Protein AF-A0A7V9E4X8-F1 (afdb_monomer)

Foldseek 3Di:
DDPVQVVALVLLQVLDDCAFPNWGKDDDDDPAPRKTWTHVVIWIKGKQDDDDPPDDPPQDWDAALNFTWDWDADDQAIWTWGQQFPIIMIIGDGPPDDCRRVNVSSNSCPVRTDGPPDRPPDDDPDD

Secondary structure (DSSP, 8-state):
--HHHHHHHHHHHTT--SEETTEEEE----SSSSEEEETTTTEEEEEEEPPPTT--TT---EEETTEEEEEEEETTEEEEEE-SBSSEEEEEEETT--SHHHHHHHHHHHHHSPBPSS---------

pLDDT: mean 89.2, std 12.95, range [39.06, 97.56]

Structure (mmCIF, N/CA/C/O backbone):
data_AF-A0A7V9E4X8-F1
#
_entry.id   AF-A0A7V9E4X8-F1
#
loop_
_atom_site.group_PDB
_atom_site.id
_atom_site.type_symbol
_atom_site.label_atom_id
_atom_site.label_alt_id
_atom_site.label_comp_id
_atom_site.label_asym_id
_atom_site.label_entity_id
_atom_site.label_seq_id
_atom_site.pdbx_PDB_ins_code
_atom_site.Cartn_x
_atom_site.Cartn_y
_atom_site.Cartn_z
_atom_site.occupancy
_atom_site.B_iso_or_equiv
_atom_site.auth_seq_id
_atom_site.auth_comp_id
_atom_site.auth_asym_id
_atom_site.auth_atom_id
_atom_site.pdbx_PDB_model_num
ATOM 1 N N . MET A 1 1 ? -1.592 0.773 -17.942 1.00 63.25 1 MET A N 1
ATOM 2 C CA . MET A 1 1 ? -1.281 -0.226 -16.899 1.00 63.25 1 MET A CA 1
ATOM 3 C C . MET A 1 1 ? -0.252 -1.189 -17.453 1.00 63.25 1 MET A C 1
ATOM 5 O O . MET A 1 1 ? -0.162 -1.302 -18.672 1.00 63.25 1 MET A O 1
ATOM 9 N N . THR A 1 2 ? 0.578 -1.783 -16.599 1.00 77.31 2 THR A N 1
ATOM 10 C CA . THR A 1 2 ? 1.589 -2.759 -17.029 1.00 77.31 2 THR A CA 1
ATOM 11 C C . THR A 1 2 ? 0.979 -4.168 -17.075 1.00 77.31 2 THR A C 1
ATOM 13 O O . THR A 1 2 ? 0.040 -4.435 -16.324 1.00 77.31 2 THR A O 1
ATOM 16 N N . PRO A 1 3 ? 1.515 -5.092 -17.895 1.00 84.69 3 PRO A N 1
ATOM 17 C CA . PRO A 1 3 ? 1.046 -6.481 -17.926 1.00 84.69 3 PRO A CA 1
ATOM 18 C C . PRO A 1 3 ? 1.113 -7.181 -16.560 1.00 84.69 3 PRO A C 1
ATOM 20 O O . PRO A 1 3 ? 0.249 -7.990 -16.228 1.00 84.69 3 PRO A O 1
ATOM 23 N N . ASP A 1 4 ? 2.117 -6.848 -15.744 1.00 86.50 4 ASP A N 1
ATOM 24 C CA . ASP A 1 4 ? 2.249 -7.396 -14.393 1.00 86.50 4 ASP A CA 1
ATOM 25 C C . ASP A 1 4 ? 1.155 -6.892 -13.453 1.00 86.50 4 ASP A C 1
ATOM 27 O O . ASP A 1 4 ? 0.605 -7.683 -12.686 1.00 86.50 4 ASP A O 1
ATOM 31 N N . ALA A 1 5 ? 0.775 -5.612 -13.553 1.00 88.69 5 ALA A N 1
ATOM 32 C CA . ALA A 1 5 ? -0.348 -5.072 -12.794 1.00 88.69 5 ALA A CA 1
ATOM 33 C C . ALA A 1 5 ? -1.651 -5.809 -13.139 1.00 88.69 5 ALA A C 1
ATOM 35 O O . ALA A 1 5 ? -2.363 -6.239 -12.235 1.00 88.69 5 ALA A O 1
ATOM 36 N N . ASP A 1 6 ? -1.923 -6.038 -14.426 1.00 91.62 6 ASP A N 1
ATOM 37 C CA . ASP A 1 6 ? -3.138 -6.737 -14.863 1.00 91.62 6 ASP A CA 1
ATOM 38 C C . ASP A 1 6 ? -3.182 -8.206 -14.422 1.00 91.62 6 ASP A C 1
ATOM 40 O O . ASP A 1 6 ? -4.253 -8.753 -14.160 1.00 91.62 6 ASP A O 1
ATOM 44 N N . ARG A 1 7 ? -2.019 -8.846 -14.283 1.00 91.81 7 ARG A N 1
ATOM 45 C CA . ARG A 1 7 ? -1.900 -10.226 -13.800 1.00 91.81 7 ARG A CA 1
ATOM 46 C C . ARG A 1 7 ? -2.049 -10.339 -12.281 1.00 91.81 7 ARG A C 1
ATOM 48 O O . ARG A 1 7 ? -2.625 -11.311 -11.796 1.00 91.81 7 ARG A O 1
ATOM 55 N N . LEU A 1 8 ? -1.488 -9.396 -11.526 1.00 94.69 8 LEU A N 1
ATOM 56 C CA . LEU A 1 8 ? -1.285 -9.545 -10.081 1.00 94.69 8 LEU A CA 1
ATOM 57 C C . LEU A 1 8 ? -2.271 -8.741 -9.236 1.00 94.69 8 LEU A C 1
ATOM 59 O O . LEU A 1 8 ? -2.738 -9.224 -8.203 1.00 94.69 8 LEU A O 1
ATOM 63 N N . CYS A 1 9 ? -2.627 -7.535 -9.670 1.00 96.06 9 CYS A N 1
ATOM 64 C CA . CYS A 1 9 ? -3.476 -6.655 -8.882 1.00 96.06 9 CYS A CA 1
ATOM 65 C C . CYS A 1 9 ? -4.903 -7.176 -8.668 1.00 96.06 9 CYS A C 1
ATOM 67 O O . CYS A 1 9 ? -5.392 -7.003 -7.554 1.00 96.06 9 CYS A O 1
ATOM 69 N N . PRO A 1 10 ? -5.571 -7.871 -9.613 1.00 96.44 10 PRO A N 1
ATOM 70 C CA . PRO A 1 10 ? -6.880 -8.467 -9.337 1.00 96.44 10 PRO A CA 1
ATOM 71 C C . PRO A 1 10 ? -6.874 -9.410 -8.123 1.00 96.44 10 PRO A C 1
ATOM 73 O O . PRO A 1 10 ? -7.815 -9.403 -7.330 1.00 96.44 10 PRO A O 1
ATOM 76 N N . THR A 1 11 ? -5.790 -10.169 -7.935 1.00 95.88 11 THR A N 1
ATOM 77 C CA . THR A 1 11 ? -5.618 -11.084 -6.795 1.00 95.88 11 THR A CA 1
ATOM 78 C C . THR A 1 11 ? -5.496 -10.330 -5.475 1.00 95.88 11 THR A C 1
ATOM 80 O O . THR A 1 11 ? -6.124 -10.725 -4.492 1.00 95.88 11 THR A O 1
ATOM 83 N N . LEU A 1 12 ? -4.726 -9.234 -5.452 1.00 96.88 12 LEU A N 1
ATOM 84 C CA . LEU A 1 12 ? -4.633 -8.366 -4.278 1.00 96.88 12 LEU A CA 1
ATOM 85 C C . LEU A 1 12 ? -5.989 -7.721 -3.975 1.00 96.88 12 LEU A C 1
ATOM 87 O O . LEU A 1 12 ? -6.469 -7.816 -2.850 1.00 96.88 12 LEU A O 1
ATOM 91 N N . MET A 1 13 ? -6.628 -7.125 -4.986 1.00 96.50 13 MET A N 1
ATOM 92 C CA . MET A 1 13 ? -7.912 -6.432 -4.846 1.00 96.50 13 MET A CA 1
ATOM 93 C C . MET A 1 13 ? -9.011 -7.356 -4.306 1.00 96.50 13 MET A C 1
ATOM 95 O O . MET A 1 13 ? -9.800 -6.936 -3.465 1.00 96.50 13 MET A O 1
ATOM 99 N N . GLY A 1 14 ? -9.035 -8.623 -4.730 1.00 95.81 14 GLY A N 1
ATOM 100 C CA . GLY A 1 14 ? -9.979 -9.625 -4.226 1.00 95.81 14 GLY A CA 1
ATOM 101 C C . GLY A 1 14 ? -9.718 -10.102 -2.790 1.00 95.81 14 GLY A C 1
ATOM 102 O O . GLY A 1 14 ? -10.569 -10.780 -2.221 1.00 95.81 14 GLY A O 1
ATOM 103 N N . GLY A 1 15 ? -8.557 -9.785 -2.209 1.00 95.56 15 GLY A N 1
ATOM 104 C CA . GLY A 1 15 ? -8.205 -10.100 -0.820 1.00 95.56 15 GLY A CA 1
ATOM 105 C C . GLY A 1 15 ? -8.379 -8.933 0.154 1.00 95.56 15 GLY A C 1
ATOM 106 O O . GLY A 1 15 ? -8.178 -9.115 1.353 1.00 95.56 15 GLY A O 1
ATOM 107 N N . LEU A 1 16 ? -8.727 -7.741 -0.337 1.00 96.94 16 LEU A N 1
ATOM 108 C CA . LEU A 1 16 ? -8.826 -6.547 0.495 1.00 96.94 16 LEU A CA 1
ATOM 109 C C . LEU A 1 16 ? -10.016 -6.617 1.463 1.00 96.94 16 LEU A C 1
ATOM 111 O O . LEU A 1 16 ? -11.108 -7.046 1.079 1.00 96.94 16 LEU A O 1
ATOM 115 N N . PRO A 1 17 ? -9.843 -6.155 2.713 1.00 96.06 17 PRO A N 1
ATOM 116 C CA . PRO A 1 17 ? -10.908 -6.197 3.696 1.00 96.06 17 PRO A CA 1
ATOM 117 C C . PRO A 1 17 ? -11.942 -5.093 3.447 1.00 96.06 17 PRO A C 1
ATOM 119 O O . PRO A 1 17 ? -11.620 -3.987 3.009 1.00 96.06 17 PRO A O 1
ATOM 122 N N . LEU A 1 18 ? -13.197 -5.364 3.813 1.00 95.25 18 LEU A N 1
ATOM 123 C CA . LEU A 1 18 ? -14.257 -4.347 3.821 1.00 95.25 18 LEU A CA 1
ATOM 124 C C . LEU A 1 18 ? -14.082 -3.321 4.952 1.00 95.25 18 LEU A C 1
ATOM 126 O O . LEU A 1 18 ? -14.593 -2.209 4.849 1.00 95.25 18 LEU A O 1
ATOM 130 N N . VAL A 1 19 ? -13.363 -3.681 6.017 1.00 95.69 19 VAL A N 1
ATOM 131 C CA . VAL A 1 19 ? -13.051 -2.807 7.154 1.00 95.69 19 VAL A CA 1
ATOM 132 C C . VAL A 1 19 ? -11.554 -2.875 7.426 1.00 95.69 19 VAL A C 1
ATOM 134 O O . VAL A 1 19 ? -11.011 -3.962 7.610 1.00 95.69 19 VAL A O 1
ATOM 137 N N . LEU A 1 20 ? -10.894 -1.723 7.461 1.00 95.38 20 LEU A N 1
ATOM 138 C CA . LEU A 1 20 ? -9.459 -1.593 7.683 1.00 95.38 20 LEU A CA 1
ATOM 139 C C . LEU A 1 20 ? -9.215 -0.680 8.883 1.00 95.38 20 LEU A C 1
ATOM 141 O O . LEU A 1 20 ? -9.520 0.503 8.798 1.00 95.38 20 LEU A O 1
ATOM 145 N N . ALA A 1 21 ? -8.670 -1.214 9.982 1.00 91.38 21 ALA A N 1
ATOM 146 C CA . ALA A 1 21 ? -8.421 -0.454 11.217 1.00 91.38 21 ALA A CA 1
ATOM 147 C C . ALA A 1 21 ? -9.628 0.428 11.613 1.00 91.38 21 ALA A C 1
ATOM 149 O O . ALA A 1 21 ? -9.537 1.654 11.648 1.00 91.38 21 ALA A O 1
ATOM 150 N N . ASP A 1 22 ? -10.791 -0.209 11.786 1.00 90.69 22 ASP A N 1
ATOM 151 C CA . ASP A 1 22 ? -12.088 0.421 12.091 1.00 90.69 22 ASP A CA 1
ATOM 152 C C . ASP A 1 22 ? -12.660 1.360 11.007 1.00 90.69 22 ASP A C 1
ATOM 154 O O . ASP A 1 22 ? -13.780 1.857 11.135 1.00 90.69 22 ASP A O 1
ATOM 158 N N . SER A 1 23 ? -11.955 1.551 9.889 1.00 92.94 23 SER A N 1
ATOM 159 C CA . SER A 1 23 ? -12.410 2.360 8.757 1.00 92.94 23 SER A CA 1
ATOM 160 C C . SER A 1 23 ? -13.134 1.512 7.712 1.00 92.94 23 SER A C 1
ATOM 162 O O . SER A 1 23 ? -12.593 0.544 7.178 1.00 92.94 23 SER A O 1
ATOM 164 N N . GLN A 1 24 ? -14.368 1.891 7.386 1.00 95.88 24 GLN A N 1
ATOM 165 C CA . GLN A 1 24 ? -15.185 1.218 6.370 1.00 95.88 24 GLN A CA 1
ATOM 166 C C . GLN A 1 24 ? -14.666 1.502 4.957 1.00 95.88 24 GLN A C 1
ATOM 168 O O . GLN A 1 24 ? -14.255 2.628 4.658 1.00 95.88 24 GLN A O 1
ATOM 173 N N . ALA A 1 25 ? -14.731 0.500 4.079 1.00 96.00 25 ALA A N 1
ATOM 174 C CA . ALA A 1 25 ? -14.444 0.658 2.660 1.00 96.00 25 ALA A CA 1
ATOM 175 C C . ALA A 1 25 ? -15.393 1.677 2.017 1.00 96.00 25 ALA A C 1
ATOM 177 O O . ALA A 1 25 ? -16.577 1.764 2.351 1.00 96.00 25 ALA A O 1
ATOM 178 N N . ARG A 1 26 ? -14.871 2.443 1.059 1.00 94.94 26 ARG A N 1
ATOM 179 C CA . ARG A 1 26 ? -15.615 3.493 0.360 1.00 94.94 26 ARG A CA 1
ATOM 180 C C . ARG A 1 26 ? -15.289 3.540 -1.130 1.00 94.94 26 ARG A C 1
ATOM 182 O O . ARG A 1 26 ? -14.219 3.091 -1.545 1.00 94.94 26 ARG A O 1
ATOM 189 N N . PRO A 1 27 ? -16.166 4.151 -1.946 1.00 92.31 27 PRO A N 1
ATOM 190 C CA . PRO A 1 27 ? -15.855 4.419 -3.341 1.00 92.31 27 PRO A CA 1
ATOM 191 C C . PRO A 1 27 ? -14.613 5.303 -3.474 1.00 92.31 27 PRO A C 1
ATOM 193 O O . PRO A 1 27 ? -14.491 6.338 -2.814 1.00 92.31 27 PRO A O 1
ATOM 196 N N . VAL A 1 28 ? -13.721 4.923 -4.383 1.00 92.56 28 VAL A N 1
ATOM 197 C CA . VAL A 1 28 ? -12.548 5.707 -4.767 1.00 92.56 28 VAL A CA 1
ATOM 198 C C . VAL A 1 28 ? -12.666 6.092 -6.235 1.00 92.56 28 VAL A C 1
ATOM 200 O O . VAL A 1 28 ? -13.041 5.281 -7.079 1.00 92.56 28 VAL A O 1
ATOM 203 N N . ARG A 1 29 ? -12.365 7.353 -6.552 1.00 85.19 29 ARG A N 1
ATOM 204 C CA . ARG A 1 29 ? -12.207 7.798 -7.938 1.00 85.19 29 ARG A CA 1
ATOM 205 C C . ARG A 1 29 ? -10.726 7.748 -8.271 1.00 85.19 29 ARG A C 1
ATOM 207 O O . ARG A 1 29 ? -9.951 8.520 -7.721 1.00 85.19 29 ARG A O 1
ATOM 214 N N . SER A 1 30 ? -10.348 6.832 -9.149 1.00 83.25 30 SER A N 1
ATOM 215 C CA . SER A 1 30 ? -8.971 6.652 -9.597 1.00 83.25 30 SER A CA 1
ATOM 216 C C . SER A 1 30 ? -8.960 6.396 -11.097 1.00 83.25 30 SER A C 1
ATOM 218 O O . SER A 1 30 ? -9.885 5.788 -11.632 1.00 83.25 30 SER A O 1
ATOM 220 N N . ALA A 1 31 ? -7.907 6.852 -11.773 1.00 80.06 31 ALA A N 1
ATOM 221 C CA . ALA A 1 31 ? -7.636 6.452 -13.152 1.00 80.06 31 ALA A CA 1
ATOM 222 C C . ALA A 1 31 ? -7.162 4.986 -13.239 1.00 80.06 31 ALA A C 1
ATOM 224 O O . ALA A 1 31 ? -7.234 4.373 -14.300 1.00 80.06 31 ALA A O 1
ATOM 225 N N . SER A 1 32 ? -6.679 4.426 -12.123 1.00 80.62 32 SER A N 1
ATOM 226 C CA . SER A 1 32 ? -6.330 3.013 -11.998 1.00 80.62 32 SER A CA 1
ATOM 227 C C . SER A 1 32 ? -7.560 2.192 -11.613 1.00 80.62 32 SER A C 1
ATOM 229 O O . SER A 1 32 ? -8.253 2.530 -10.655 1.00 80.62 32 SER A O 1
ATOM 231 N N . ALA A 1 33 ? -7.784 1.081 -12.317 1.00 82.62 33 ALA A N 1
ATOM 232 C CA . ALA A 1 33 ? -8.797 0.087 -11.963 1.00 82.62 33 ALA A CA 1
ATOM 233 C C . ALA A 1 33 ? -8.477 -0.667 -10.655 1.00 82.62 33 ALA A C 1
ATOM 235 O O . ALA A 1 33 ? -9.366 -1.277 -10.066 1.00 82.62 33 ALA A O 1
ATOM 236 N N . TYR A 1 34 ? -7.229 -0.616 -10.182 1.00 94.81 34 TYR A N 1
ATOM 237 C CA . TYR A 1 34 ? -6.766 -1.340 -8.998 1.00 94.81 34 TYR A CA 1
ATOM 238 C C . TYR A 1 34 ? -6.545 -0.380 -7.833 1.00 94.81 34 TYR A C 1
ATOM 240 O O . TYR A 1 34 ? -5.421 -0.192 -7.367 1.00 94.81 34 TYR A O 1
ATOM 248 N N . ALA A 1 35 ? -7.625 0.274 -7.406 1.00 96.38 35 ALA A N 1
ATOM 249 C CA . ALA A 1 35 ? -7.616 1.194 -6.279 1.00 96.38 35 ALA A CA 1
ATOM 250 C C . ALA A 1 35 ? -8.732 0.867 -5.282 1.00 96.38 35 ALA A C 1
ATOM 252 O O . ALA A 1 35 ? -9.848 0.529 -5.676 1.00 96.38 35 ALA A O 1
ATOM 253 N N . ALA A 1 36 ? -8.435 1.018 -3.995 1.00 97.31 36 ALA A N 1
ATOM 254 C CA . ALA A 1 36 ? -9.390 0.903 -2.898 1.00 97.31 36 ALA A CA 1
ATOM 255 C C . ALA A 1 36 ? -9.196 2.057 -1.914 1.00 97.31 36 ALA A C 1
ATOM 257 O O . ALA A 1 36 ? -8.112 2.636 -1.835 1.00 97.31 36 ALA A O 1
ATOM 258 N N . ALA A 1 37 ? -10.246 2.397 -1.171 1.00 97.12 37 ALA A N 1
ATOM 259 C CA . ALA A 1 3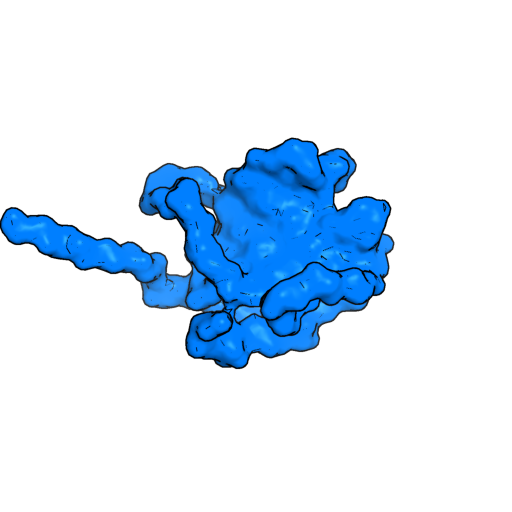7 ? -10.144 3.384 -0.111 1.00 97.12 37 ALA A CA 1
ATOM 260 C C . ALA A 1 37 ? -10.991 3.014 1.106 1.00 97.12 37 ALA A C 1
ATOM 262 O O . ALA A 1 37 ? -12.027 2.360 0.966 1.00 97.12 37 ALA A O 1
ATOM 263 N N . TRP A 1 38 ? -10.581 3.503 2.276 1.00 97.38 38 TRP A N 1
ATOM 264 C CA . TRP A 1 38 ? -11.275 3.316 3.550 1.00 97.38 38 TRP A CA 1
ATOM 265 C C . TRP A 1 38 ? -11.312 4.616 4.349 1.00 97.38 38 TRP A C 1
ATOM 267 O O . TRP A 1 38 ? -10.334 5.358 4.352 1.00 97.38 38 TRP A O 1
ATOM 277 N N . GLY A 1 39 ? -12.415 4.861 5.056 1.00 94.44 39 GLY A N 1
ATOM 278 C CA . GLY A 1 39 ? -12.533 5.963 6.018 1.00 94.44 39 GLY A CA 1
ATOM 279 C C . GLY A 1 39 ? -12.606 7.370 5.413 1.00 94.44 39 GLY A C 1
ATOM 280 O O . GLY A 1 39 ? -12.699 7.547 4.198 1.00 94.44 39 GLY A O 1
ATOM 281 N N . ASP A 1 40 ? -12.600 8.372 6.293 1.00 91.75 40 ASP A N 1
ATOM 282 C CA . ASP A 1 40 ? -12.602 9.799 5.960 1.00 91.75 40 ASP A CA 1
ATOM 283 C C . ASP A 1 40 ? -11.842 10.577 7.062 1.00 91.75 40 ASP A C 1
ATOM 285 O O . ASP A 1 40 ? -12.309 10.585 8.204 1.00 91.75 40 ASP A O 1
ATOM 289 N N . PRO A 1 41 ? -10.658 11.166 6.794 1.00 91.50 41 PRO A N 1
ATOM 290 C CA . PRO A 1 41 ? -9.978 11.221 5.502 1.00 91.50 41 PRO A CA 1
ATOM 291 C C . PRO A 1 41 ? -9.533 9.833 5.006 1.00 91.50 41 PRO A C 1
ATOM 293 O O . PRO A 1 41 ? -9.262 8.942 5.817 1.00 91.50 41 PRO A O 1
ATOM 296 N N . PRO A 1 42 ? -9.488 9.619 3.677 1.00 94.38 42 PRO A N 1
ATOM 297 C CA . PRO A 1 42 ? -9.374 8.282 3.122 1.00 94.38 42 PRO A CA 1
ATOM 298 C C . PRO A 1 42 ? -7.946 7.739 3.185 1.00 94.38 42 PRO A C 1
ATOM 300 O O . PRO A 1 42 ? -7.018 8.360 2.672 1.00 94.38 42 PRO A O 1
ATOM 303 N N . ILE A 1 43 ? -7.797 6.521 3.697 1.00 96.06 43 ILE A N 1
ATOM 304 C CA . ILE A 1 43 ? -6.642 5.675 3.387 1.00 96.06 43 ILE A CA 1
ATOM 305 C C . ILE A 1 43 ? -6.853 5.155 1.970 1.00 96.06 43 ILE A C 1
ATOM 307 O O . ILE A 1 43 ? -7.904 4.573 1.701 1.00 96.06 43 ILE A O 1
ATOM 311 N N . VAL A 1 44 ? -5.898 5.357 1.066 1.00 95.75 44 VAL A N 1
ATOM 312 C CA . VAL A 1 44 ? -6.033 4.959 -0.345 1.00 95.75 44 VAL A CA 1
ATOM 313 C C . VAL A 1 44 ? -4.944 3.966 -0.701 1.00 95.75 44 VAL A C 1
ATOM 315 O O . VAL A 1 44 ? -3.773 4.294 -0.579 1.00 95.75 44 VAL A O 1
ATOM 318 N N . LEU A 1 45 ? -5.323 2.783 -1.181 1.00 97.06 45 LEU A N 1
ATOM 319 C CA . LEU A 1 45 ? -4.400 1.804 -1.750 1.00 97.06 45 LEU A CA 1
ATOM 320 C C . LEU A 1 45 ? -4.499 1.826 -3.271 1.00 97.06 45 LEU A C 1
ATOM 322 O O . LEU A 1 45 ? -5.611 1.794 -3.810 1.00 97.06 45 LEU A O 1
ATOM 326 N N . ARG A 1 46 ? -3.360 1.806 -3.968 1.00 96.44 46 ARG A N 1
ATOM 327 C CA . ARG A 1 46 ? -3.302 1.566 -5.415 1.00 96.44 46 ARG A CA 1
ATOM 328 C C . ARG A 1 46 ? -2.272 0.492 -5.731 1.00 96.44 46 ARG A C 1
ATOM 330 O O . ARG A 1 46 ? -1.137 0.540 -5.275 1.00 96.44 46 ARG A O 1
ATOM 337 N N . CYS A 1 47 ? -2.664 -0.470 -6.555 1.00 96.62 47 CYS A N 1
ATOM 338 C CA . CYS A 1 47 ? -1.783 -1.530 -7.028 1.00 96.62 47 CYS A CA 1
ATOM 339 C C . CYS A 1 47 ? -1.326 -1.270 -8.468 1.00 96.62 47 CYS A C 1
ATOM 341 O O . CYS A 1 47 ? -2.096 -0.777 -9.298 1.00 96.62 47 CYS A O 1
ATOM 343 N N . GLY A 1 48 ? -0.078 -1.633 -8.769 1.00 94.06 48 GLY A N 1
ATOM 344 C CA . GLY A 1 48 ? 0.497 -1.513 -10.107 1.00 94.06 48 GLY A CA 1
ATOM 345 C C . GLY A 1 48 ? 0.925 -0.089 -10.447 1.00 94.06 48 GLY A C 1
ATOM 346 O O . GLY A 1 48 ? 0.849 0.321 -11.608 1.00 94.06 48 GLY A O 1
ATOM 347 N N . VAL A 1 49 ? 1.324 0.676 -9.433 1.00 92.81 49 VAL A N 1
ATOM 348 C CA . VAL A 1 49 ? 1.862 2.029 -9.605 1.00 92.81 49 VAL A CA 1
ATOM 349 C C . VAL A 1 49 ? 3.287 1.969 -10.173 1.00 92.81 49 VAL A C 1
ATOM 351 O O . VAL A 1 49 ? 3.945 0.929 -10.068 1.00 92.81 49 VAL A O 1
ATOM 354 N N . PRO A 1 50 ? 3.779 3.030 -10.840 1.00 91.31 50 PRO A N 1
ATOM 355 C CA . PRO A 1 50 ? 5.190 3.095 -11.210 1.00 91.31 50 PRO A CA 1
ATOM 356 C C . PRO A 1 50 ? 6.084 3.075 -9.963 1.00 91.31 50 PRO A C 1
ATOM 358 O O . PRO A 1 50 ? 5.641 3.419 -8.868 1.00 91.31 50 PRO A O 1
ATOM 361 N N . ALA A 1 51 ? 7.351 2.698 -10.147 1.00 90.06 51 ALA A N 1
ATOM 362 C CA . ALA A 1 51 ? 8.351 2.842 -9.095 1.00 90.06 51 ALA A CA 1
ATOM 363 C C . ALA A 1 51 ? 8.412 4.314 -8.634 1.00 90.06 51 ALA A C 1
ATOM 365 O O . ALA A 1 51 ? 8.402 5.201 -9.499 1.00 90.06 51 ALA A O 1
ATOM 366 N N . PRO A 1 52 ? 8.487 4.586 -7.318 1.00 90.62 52 PRO A N 1
ATOM 367 C CA . PRO A 1 52 ? 8.687 5.941 -6.824 1.00 90.62 52 PRO A CA 1
ATOM 368 C C . PRO A 1 52 ? 9.971 6.546 -7.409 1.00 90.62 52 PRO A C 1
ATOM 370 O O . PRO A 1 52 ? 10.985 5.847 -7.474 1.00 90.62 52 PRO A O 1
ATOM 373 N N . PRO A 1 53 ? 9.959 7.818 -7.838 1.00 90.62 53 PRO A N 1
ATOM 374 C CA . PRO A 1 53 ? 11.120 8.440 -8.475 1.00 90.62 53 PRO A CA 1
ATOM 375 C C . PRO A 1 53 ? 12.321 8.560 -7.527 1.00 90.62 53 PRO A C 1
ATOM 377 O O . PRO A 1 53 ? 13.459 8.470 -7.977 1.00 90.62 53 PRO A O 1
ATOM 380 N N . GLU A 1 54 ? 12.062 8.711 -6.227 1.00 91.19 54 GLU A N 1
ATOM 381 C CA . GLU A 1 54 ? 13.079 8.838 -5.176 1.00 91.19 54 GLU A CA 1
ATOM 382 C C . GLU A 1 54 ? 13.571 7.478 -4.643 1.00 91.19 54 GLU A C 1
ATOM 384 O O . GLU A 1 54 ? 14.449 7.425 -3.780 1.00 91.19 54 GLU A O 1
ATOM 389 N N . LEU A 1 55 ? 13.017 6.360 -5.132 1.00 92.44 55 LEU A N 1
ATOM 390 C CA . LEU A 1 55 ? 13.464 5.030 -4.731 1.00 92.44 55 LEU A CA 1
ATOM 391 C C . LEU A 1 55 ? 14.826 4.718 -5.366 1.00 92.44 55 LEU A C 1
ATOM 393 O O . LEU A 1 55 ? 14.948 4.543 -6.579 1.00 92.44 55 LEU A O 1
ATOM 397 N N . ALA A 1 56 ? 15.836 4.566 -4.519 1.00 91.25 56 ALA A N 1
ATOM 398 C CA . ALA A 1 56 ? 17.204 4.217 -4.868 1.00 91.25 56 ALA A CA 1
ATOM 399 C C . ALA A 1 56 ? 17.642 2.910 -4.186 1.00 91.25 56 ALA A C 1
ATOM 401 O O . ALA A 1 56 ? 16.987 2.383 -3.286 1.00 91.25 56 ALA A O 1
ATOM 402 N N . ALA A 1 57 ? 18.775 2.358 -4.627 1.00 86.56 57 ALA A N 1
ATOM 403 C CA . ALA A 1 57 ? 19.293 1.089 -4.109 1.00 86.56 57 ALA A CA 1
ATOM 404 C C . ALA A 1 57 ? 19.715 1.155 -2.627 1.00 86.56 57 ALA A C 1
ATOM 406 O O . ALA A 1 57 ? 19.743 0.128 -1.952 1.00 86.56 57 ALA A O 1
ATOM 407 N N . ASP A 1 58 ? 20.052 2.345 -2.137 1.00 89.81 58 ASP A N 1
ATOM 408 C CA . ASP A 1 58 ? 20.445 2.650 -0.762 1.00 89.81 58 ASP A CA 1
ATOM 409 C C . ASP A 1 58 ? 19.313 3.289 0.058 1.00 89.81 58 ASP A C 1
ATOM 411 O O . ASP A 1 58 ? 19.529 3.678 1.208 1.00 89.81 58 ASP A O 1
ATOM 415 N N . SER A 1 59 ? 18.100 3.380 -0.500 1.00 92.81 59 SER A N 1
ATOM 416 C CA . SER A 1 59 ? 16.941 3.886 0.227 1.00 92.81 59 SER A CA 1
ATOM 417 C C . SER A 1 59 ? 16.665 3.052 1.476 1.00 92.81 59 SER A C 1
ATOM 419 O O . SER A 1 59 ? 16.622 1.821 1.447 1.00 92.81 59 SER A O 1
ATOM 421 N N . SER A 1 60 ? 16.408 3.744 2.583 1.00 93.81 60 SER A N 1
ATOM 422 C CA . SER A 1 60 ? 15.952 3.117 3.820 1.00 93.81 60 SER A CA 1
ATOM 423 C C . SER A 1 60 ? 14.537 2.574 3.645 1.00 93.81 60 SER A C 1
ATOM 425 O O . SER A 1 60 ? 13.623 3.317 3.289 1.00 93.81 60 SER A O 1
ATOM 427 N N . LEU A 1 61 ? 14.352 1.286 3.936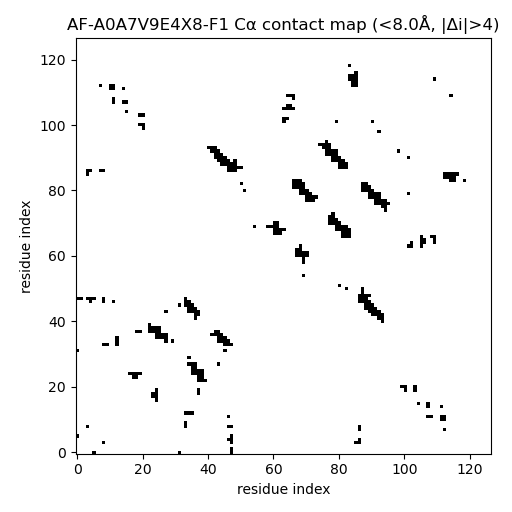 1.00 95.56 61 LEU A N 1
ATOM 428 C CA . LEU A 1 61 ? 13.058 0.609 3.863 1.00 95.56 61 LEU A CA 1
ATOM 429 C C . LEU A 1 61 ? 12.608 0.158 5.252 1.00 95.56 61 LEU A C 1
ATOM 431 O O . LEU A 1 61 ? 13.403 -0.355 6.043 1.00 95.56 61 LEU A O 1
ATOM 435 N N . LEU A 1 62 ? 11.314 0.298 5.526 1.00 95.81 62 LEU A N 1
ATOM 436 C CA . LEU A 1 62 ? 10.683 -0.208 6.739 1.00 95.81 62 LEU A CA 1
ATOM 437 C C . LEU A 1 62 ? 10.117 -1.604 6.486 1.00 95.81 62 LEU A C 1
ATOM 439 O O . LEU A 1 62 ? 9.319 -1.808 5.577 1.00 95.81 62 LEU A O 1
ATOM 443 N N . GLN A 1 63 ? 10.519 -2.569 7.308 1.00 95.69 63 GLN A N 1
ATOM 444 C CA . GLN A 1 63 ? 9.995 -3.932 7.258 1.00 95.69 63 GLN A CA 1
ATOM 445 C C . GLN A 1 63 ? 8.781 -4.055 8.174 1.00 95.69 63 GLN A C 1
ATOM 447 O O . GLN A 1 63 ? 8.903 -3.898 9.389 1.00 95.69 63 GLN A O 1
ATOM 452 N N . ILE A 1 64 ? 7.616 -4.349 7.599 1.00 96.06 64 ILE A N 1
ATOM 453 C CA . ILE A 1 64 ? 6.365 -4.524 8.344 1.00 96.06 64 ILE A CA 1
ATOM 454 C C . ILE A 1 64 ? 5.680 -5.784 7.832 1.00 96.06 64 ILE A C 1
ATOM 456 O O . ILE A 1 64 ? 5.363 -5.878 6.651 1.00 96.06 64 ILE A O 1
ATOM 460 N N . ASN A 1 65 ? 5.469 -6.764 8.715 1.00 94.88 65 ASN A N 1
ATOM 461 C CA . ASN A 1 65 ? 4.778 -8.026 8.414 1.00 94.88 65 ASN A CA 1
ATOM 462 C C . ASN A 1 65 ? 5.247 -8.701 7.106 1.00 94.88 65 ASN A C 1
ATOM 464 O O . ASN A 1 65 ? 4.450 -9.206 6.316 1.00 94.88 65 ASN A O 1
ATOM 468 N N . GLY A 1 66 ? 6.565 -8.693 6.879 1.00 93.00 66 GLY A N 1
ATOM 469 C CA . GLY A 1 66 ? 7.197 -9.319 5.718 1.00 93.00 66 GLY A CA 1
ATOM 470 C C . GLY A 1 66 ? 7.146 -8.501 4.428 1.00 93.00 66 GLY A C 1
ATOM 471 O O . GLY A 1 66 ? 7.509 -9.053 3.396 1.00 93.00 66 GLY A O 1
ATOM 472 N N . VAL A 1 67 ? 6.710 -7.237 4.474 1.00 97.56 67 VAL A N 1
ATOM 473 C CA . VAL A 1 67 ? 6.710 -6.292 3.347 1.00 97.56 67 VAL A CA 1
ATOM 474 C C . VAL A 1 67 ? 7.767 -5.207 3.560 1.00 97.56 67 VAL A C 1
ATOM 476 O O . VAL A 1 67 ? 7.846 -4.620 4.643 1.00 97.56 67 VAL A O 1
ATOM 479 N N . ALA A 1 68 ? 8.546 -4.914 2.515 1.00 96.50 68 ALA A N 1
ATOM 480 C CA . ALA A 1 68 ? 9.481 -3.791 2.495 1.00 96.50 68 ALA A CA 1
ATOM 481 C C . ALA A 1 68 ? 8.792 -2.520 1.980 1.00 96.50 68 ALA A C 1
ATOM 483 O O . ALA A 1 68 ? 8.432 -2.433 0.804 1.00 96.50 68 ALA A O 1
ATOM 484 N N . TRP A 1 69 ? 8.645 -1.531 2.856 1.00 97.06 69 TRP A N 1
ATOM 485 C CA . TRP A 1 69 ? 7.983 -0.267 2.566 1.00 97.06 69 TRP A CA 1
ATOM 486 C C . TRP A 1 69 ? 8.986 0.869 2.387 1.00 97.06 69 TRP A C 1
ATOM 488 O O . TRP A 1 69 ? 9.787 1.150 3.278 1.00 97.06 69 TRP A O 1
ATOM 498 N N . PHE A 1 70 ? 8.894 1.559 1.257 1.00 97.12 70 PHE A N 1
ATOM 499 C CA . PHE A 1 70 ? 9.468 2.883 1.057 1.00 97.12 70 PHE A CA 1
ATOM 500 C C . PHE A 1 70 ? 8.451 3.941 1.490 1.00 97.12 70 PHE A C 1
ATOM 502 O O . PHE A 1 70 ? 7.265 3.797 1.198 1.00 97.12 70 PHE A O 1
ATOM 509 N N . THR A 1 71 ? 8.886 4.982 2.198 1.00 96.00 71 THR A N 1
ATOM 510 C CA . THR A 1 71 ? 7.979 5.993 2.757 1.00 96.00 71 THR A CA 1
ATOM 511 C C . THR A 1 71 ? 8.322 7.386 2.276 1.00 96.00 71 THR A C 1
ATOM 513 O O . THR A 1 71 ? 9.445 7.849 2.473 1.00 96.00 71 THR A O 1
ATOM 516 N N . GLU A 1 72 ? 7.321 8.078 1.752 1.00 94.56 72 GLU A N 1
ATOM 517 C CA . GLU A 1 72 ? 7.418 9.455 1.285 1.00 94.56 72 GLU A CA 1
ATOM 518 C C . GLU A 1 72 ? 6.433 10.312 2.093 1.00 94.56 72 GLU A C 1
ATOM 520 O O . GLU A 1 72 ? 5.220 10.260 1.857 1.00 94.56 72 GLU A O 1
ATOM 525 N N . PRO A 1 73 ? 6.909 11.056 3.107 1.00 92.81 73 PRO A N 1
ATOM 526 C CA . PRO A 1 73 ? 6.070 12.005 3.822 1.00 92.81 73 PRO A CA 1
ATOM 527 C C . PRO A 1 73 ? 5.732 13.192 2.911 1.00 92.81 73 PRO A C 1
ATOM 529 O O . PRO A 1 73 ? 6.606 13.764 2.263 1.00 92.81 73 PRO A O 1
ATOM 532 N N . GLY A 1 74 ? 4.462 13.579 2.892 1.00 88.88 74 GLY A N 1
ATOM 533 C CA . GLY A 1 74 ? 3.945 14.760 2.211 1.00 88.88 74 GLY A CA 1
ATOM 534 C C . GLY A 1 74 ? 3.058 15.588 3.140 1.00 88.88 74 GLY A C 1
ATOM 535 O O . GLY A 1 74 ? 2.880 15.262 4.314 1.00 88.88 74 GLY A O 1
ATOM 536 N N . GLU A 1 75 ? 2.489 16.669 2.614 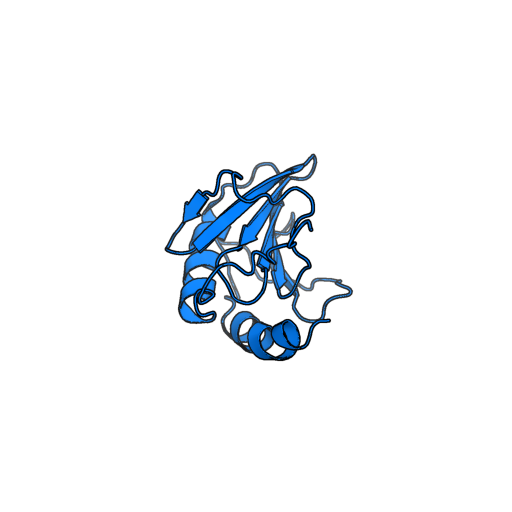1.00 87.69 75 GLU A N 1
ATOM 537 C CA . GLU A 1 75 ? 1.666 17.598 3.405 1.00 87.69 75 GLU A CA 1
ATOM 538 C C . GLU A 1 75 ? 0.374 16.935 3.925 1.00 87.69 75 GLU A C 1
ATOM 540 O O . GLU A 1 75 ? 0.020 17.069 5.098 1.00 87.69 75 GLU A O 1
ATOM 545 N N . ASP A 1 76 ? -0.288 16.139 3.081 1.00 87.75 76 ASP A N 1
ATOM 546 C CA . ASP A 1 76 ? -1.585 15.516 3.385 1.00 87.75 76 ASP A CA 1
ATOM 547 C C . ASP A 1 76 ? -1.479 14.124 4.029 1.00 87.75 76 ASP A C 1
ATOM 549 O O . ASP A 1 76 ? -2.491 13.479 4.317 1.00 87.75 76 ASP A O 1
ATOM 553 N N . GLY A 1 77 ? -0.262 13.627 4.245 1.00 93.81 77 GLY A N 1
ATOM 554 C CA . GLY A 1 77 ? -0.031 12.312 4.827 1.00 93.81 77 GLY A CA 1
ATOM 555 C C . GLY A 1 77 ? 1.258 11.671 4.348 1.00 93.81 77 GLY A C 1
ATOM 556 O O . GLY A 1 77 ? 2.126 12.317 3.774 1.00 93.81 77 GLY A O 1
ATOM 557 N N . THR A 1 78 ? 1.396 10.373 4.586 1.00 95.75 78 THR A N 1
ATOM 558 C CA . THR A 1 78 ? 2.557 9.594 4.141 1.00 95.75 78 THR A CA 1
ATOM 559 C C . THR A 1 78 ? 2.131 8.593 3.082 1.00 95.75 78 THR A C 1
ATOM 561 O O . THR A 1 78 ? 1.155 7.864 3.272 1.00 95.75 78 THR A O 1
ATOM 564 N N . VAL A 1 79 ? 2.873 8.540 1.978 1.00 96.19 79 VAL A N 1
ATOM 565 C CA . VAL A 1 79 ? 2.738 7.493 0.965 1.00 96.19 79 VAL A CA 1
ATOM 566 C C . VAL A 1 79 ? 3.696 6.365 1.319 1.00 96.19 79 VAL A C 1
ATOM 568 O O . VAL A 1 79 ? 4.898 6.572 1.462 1.00 96.19 79 VAL A O 1
ATOM 571 N N . TRP A 1 80 ? 3.147 5.171 1.490 1.00 97.38 80 TRP A N 1
ATOM 572 C CA . TRP A 1 80 ? 3.882 3.945 1.759 1.00 97.38 80 TRP A CA 1
ATOM 573 C C . TRP A 1 80 ? 3.857 3.099 0.499 1.00 97.38 80 TRP A C 1
ATOM 575 O O . TRP A 1 80 ? 2.782 2.685 0.084 1.00 97.38 80 TRP A O 1
ATOM 585 N N . THR A 1 81 ? 5.007 2.805 -0.093 1.00 97.50 81 THR A N 1
ATOM 586 C CA . THR A 1 81 ? 5.096 1.971 -1.295 1.00 97.50 81 THR A CA 1
ATOM 587 C C . THR A 1 81 ? 5.772 0.646 -0.975 1.00 97.50 81 THR A C 1
ATOM 589 O O . THR A 1 81 ? 6.917 0.625 -0.533 1.00 97.50 81 THR A O 1
ATOM 592 N N . ALA A 1 82 ? 5.079 -0.468 -1.201 1.00 97.19 82 ALA A N 1
ATOM 593 C CA . ALA A 1 82 ? 5.650 -1.805 -1.126 1.00 97.19 82 ALA A CA 1
ATOM 594 C C . ALA A 1 82 ? 6.543 -2.038 -2.351 1.00 97.19 82 ALA A C 1
ATOM 596 O O . ALA A 1 82 ? 6.065 -1.989 -3.487 1.00 97.19 82 ALA A O 1
ATOM 597 N N . VAL A 1 83 ? 7.836 -2.276 -2.118 1.00 95.81 83 VAL A N 1
ATOM 598 C CA . VAL A 1 83 ? 8.872 -2.342 -3.172 1.00 95.81 83 VAL A CA 1
ATOM 599 C C . VAL A 1 83 ? 9.519 -3.718 -3.321 1.00 95.81 83 VAL A C 1
ATOM 601 O O . VAL A 1 83 ? 10.389 -3.911 -4.166 1.00 95.81 83 VAL A O 1
ATOM 604 N N . ASP A 1 84 ? 9.092 -4.687 -2.516 1.00 93.81 84 ASP A N 1
ATOM 605 C CA . ASP A 1 84 ? 9.591 -6.065 -2.505 1.00 93.81 84 ASP A CA 1
ATOM 606 C C . ASP A 1 84 ? 8.716 -7.045 -3.301 1.00 93.81 84 ASP A C 1
ATOM 608 O O . ASP A 1 84 ? 8.950 -8.253 -3.255 1.00 93.81 84 ASP A O 1
ATOM 612 N N . ARG A 1 85 ? 7.703 -6.554 -4.021 1.00 94.00 85 ARG A N 1
ATOM 613 C CA . ARG A 1 85 ? 6.767 -7.354 -4.828 1.00 94.00 85 ARG A CA 1
ATOM 614 C C . ARG A 1 85 ? 7.034 -7.180 -6.316 1.00 94.00 85 ARG A C 1
ATOM 616 O O . ARG A 1 85 ? 7.634 -6.199 -6.738 1.00 94.00 85 ARG A O 1
ATOM 623 N N . GLU A 1 86 ? 6.556 -8.129 -7.123 1.00 91.56 86 GLU A N 1
ATOM 624 C CA . GLU A 1 86 ? 6.633 -8.036 -8.595 1.00 91.56 86 GLU A CA 1
ATOM 625 C C . GLU A 1 86 ? 5.889 -6.806 -9.156 1.00 91.56 86 GLU A C 1
ATOM 627 O O . GLU A 1 86 ? 6.147 -6.386 -10.280 1.00 91.56 86 GLU A O 1
ATOM 632 N N . VAL A 1 87 ? 4.976 -6.219 -8.375 1.00 93.75 87 VAL A N 1
ATOM 633 C CA . VAL A 1 87 ? 4.271 -4.965 -8.671 1.00 93.75 87 VAL A CA 1
ATOM 634 C C . VAL A 1 87 ? 4.348 -4.029 -7.475 1.00 93.75 87 VAL A C 1
ATOM 636 O O . VAL A 1 87 ? 4.161 -4.465 -6.343 1.00 93.75 87 VAL A O 1
ATOM 639 N N . TYR A 1 88 ? 4.553 -2.735 -7.716 1.00 94.94 88 TYR A N 1
ATOM 640 C CA . TYR A 1 88 ? 4.503 -1.744 -6.644 1.00 94.94 88 TYR A CA 1
ATOM 641 C C . TYR A 1 88 ? 3.064 -1.506 -6.193 1.00 94.94 88 TYR A C 1
ATOM 643 O O . TYR A 1 88 ? 2.140 -1.405 -7.010 1.00 94.94 88 TYR A O 1
ATOM 651 N N . VAL A 1 89 ? 2.883 -1.406 -4.880 1.00 96.81 89 VAL A N 1
ATOM 652 C CA . VAL A 1 89 ? 1.599 -1.097 -4.250 1.00 96.81 89 VAL A CA 1
ATOM 653 C C . VAL A 1 89 ? 1.816 0.095 -3.345 1.00 96.81 89 VAL A C 1
ATOM 655 O O . VAL A 1 89 ? 2.619 -0.004 -2.422 1.00 96.81 89 VAL A O 1
ATOM 658 N N . ASP A 1 90 ? 1.118 1.197 -3.595 1.00 95.94 90 ASP A N 1
ATOM 659 C CA . ASP A 1 90 ? 1.140 2.335 -2.687 1.00 95.94 90 ASP A CA 1
ATOM 660 C C . ASP A 1 90 ? -0.075 2.359 -1.765 1.00 95.94 90 ASP A C 1
ATOM 662 O O . ASP A 1 90 ? -1.152 1.848 -2.084 1.00 95.94 90 ASP A O 1
ATOM 666 N N . VAL A 1 91 ? 0.135 2.930 -0.585 1.00 96.62 91 VAL A N 1
ATOM 667 C CA . VAL A 1 91 ? -0.872 3.192 0.430 1.00 96.62 91 VAL A CA 1
ATOM 668 C C . VAL A 1 91 ? -0.647 4.606 0.942 1.00 96.62 91 VAL A C 1
ATOM 670 O O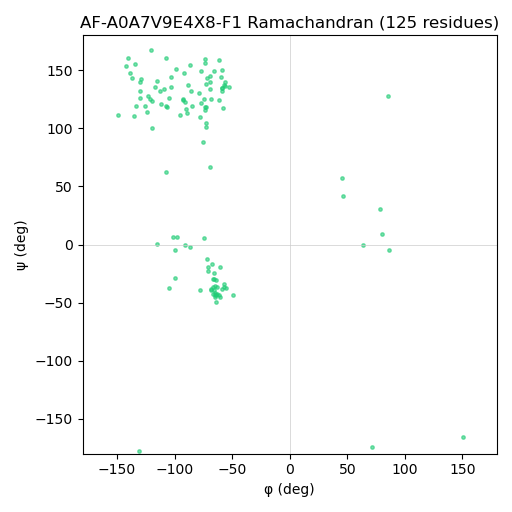 . VAL A 1 91 ? 0.339 4.886 1.621 1.00 96.62 91 VAL A O 1
ATOM 673 N N . GLN A 1 92 ? -1.567 5.508 0.631 1.00 95.44 92 GLN A N 1
ATOM 674 C CA . GLN A 1 92 ? -1.590 6.840 1.213 1.00 95.44 92 GLN A CA 1
ATOM 675 C C . GLN A 1 92 ? -2.331 6.792 2.546 1.00 95.44 92 GLN A C 1
ATOM 677 O O . GLN A 1 92 ? -3.516 6.456 2.592 1.00 95.44 92 GLN A O 1
ATOM 682 N N . VAL A 1 93 ? -1.629 7.141 3.622 1.00 95.69 93 VAL A N 1
ATOM 683 C CA . VAL A 1 93 ? -2.183 7.262 4.973 1.00 95.69 93 VAL A CA 1
ATOM 684 C C . VAL A 1 93 ? -2.271 8.749 5.322 1.00 95.69 93 VAL A C 1
ATOM 686 O O . VAL A 1 93 ? -1.227 9.407 5.333 1.00 95.69 93 VAL A O 1
ATOM 689 N N . PRO A 1 94 ? -3.469 9.295 5.598 1.00 94.44 94 PRO A N 1
ATOM 690 C CA . PRO A 1 94 ? -3.638 10.705 5.935 1.00 94.44 94 PRO A CA 1
ATOM 691 C C . PRO A 1 94 ? -2.848 11.144 7.170 1.00 94.44 94 PRO A C 1
ATOM 693 O O . PRO A 1 94 ? -2.671 10.378 8.122 1.00 94.44 94 PRO A O 1
ATOM 696 N N . SER A 1 95 ? -2.440 12.413 7.189 1.00 89.94 95 SER A N 1
ATOM 697 C CA . SER A 1 95 ? -1.824 13.041 8.363 1.00 89.94 95 SER A CA 1
ATOM 698 C C . SER A 1 95 ? -2.70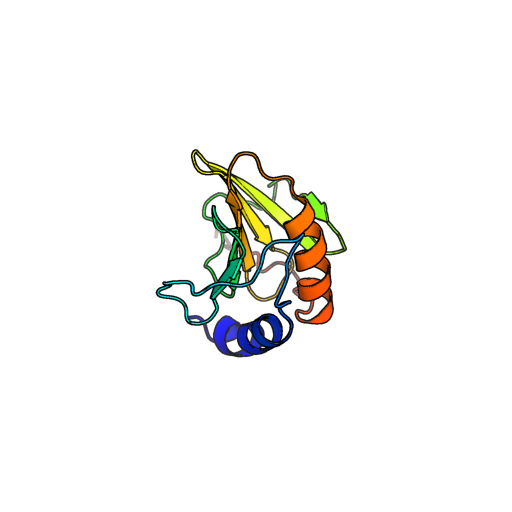0 12.873 9.612 1.00 89.94 95 SER A C 1
ATOM 700 O O . SER A 1 95 ? -3.916 13.057 9.573 1.00 89.94 95 SER A O 1
ATOM 702 N N . GLY A 1 96 ? -2.081 12.523 10.742 1.00 82.69 96 GLY A N 1
ATOM 703 C CA . GLY A 1 96 ? -2.777 12.310 12.016 1.00 82.69 96 GLY A CA 1
ATOM 704 C C . GLY A 1 96 ? -3.345 10.901 12.230 1.00 82.69 96 GLY A C 1
ATOM 705 O O . GLY A 1 96 ? -3.807 10.616 13.334 1.00 82.69 96 GLY A O 1
ATOM 706 N N . GLN A 1 97 ? -3.271 10.001 11.241 1.00 82.56 97 GLN A N 1
ATOM 707 C CA . GLN A 1 97 ? -3.540 8.573 11.445 1.00 82.56 97 GLN A CA 1
ATOM 708 C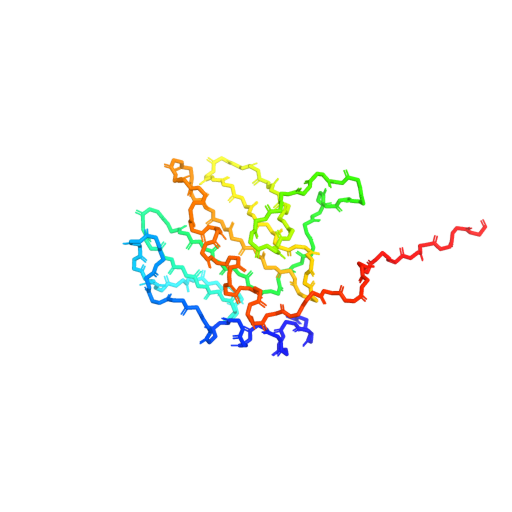 C . GLN A 1 97 ? -2.263 7.791 11.776 1.00 82.56 97 GLN A C 1
ATOM 710 O O . GLN A 1 97 ? -1.170 8.098 11.303 1.00 82.56 97 GLN A O 1
ATOM 715 N N . ALA A 1 98 ? -2.410 6.748 12.596 1.00 83.56 98 ALA A N 1
ATOM 716 C CA . ALA A 1 98 ? -1.333 5.802 12.875 1.00 83.56 98 ALA A CA 1
ATOM 717 C C . ALA A 1 98 ? -1.082 4.875 11.672 1.00 83.56 98 ALA A C 1
ATOM 719 O O . ALA A 1 98 ? -1.974 4.638 10.863 1.00 83.56 98 ALA A O 1
ATOM 720 N N . SER A 1 99 ? 0.101 4.259 11.603 1.00 83.25 99 SER A N 1
ATOM 721 C CA . SER A 1 99 ? 0.477 3.292 10.555 1.00 83.25 99 SER A CA 1
ATOM 722 C C . SER A 1 99 ? -0.172 1.904 10.701 1.00 83.25 99 SER A C 1
ATOM 724 O O . SER A 1 99 ? 0.119 1.005 9.914 1.00 83.25 99 SER A O 1
ATOM 726 N N . GLY A 1 100 ? -1.081 1.711 11.664 1.00 89.88 100 GLY A N 1
ATOM 727 C CA . GLY A 1 100 ? -1.822 0.457 11.870 1.00 89.88 100 GLY A CA 1
ATOM 728 C C . GLY A 1 100 ? -2.469 -0.135 10.602 1.00 89.88 100 GLY A C 1
ATOM 729 O O . GLY A 1 100 ? -2.314 -1.336 10.371 1.00 89.88 100 GLY A O 1
ATOM 730 N N . PRO A 1 101 ? -3.113 0.666 9.726 1.00 93.50 101 PRO A N 1
ATOM 731 C CA . PRO A 1 101 ? -3.630 0.187 8.444 1.00 93.50 101 PRO A CA 1
ATOM 732 C C . PRO A 1 101 ? -2.559 -0.442 7.543 1.00 93.50 101 PRO A C 1
ATOM 734 O O . PRO A 1 101 ? -2.833 -1.435 6.874 1.00 93.50 101 PRO A O 1
ATOM 737 N N . VAL A 1 102 ? -1.331 0.091 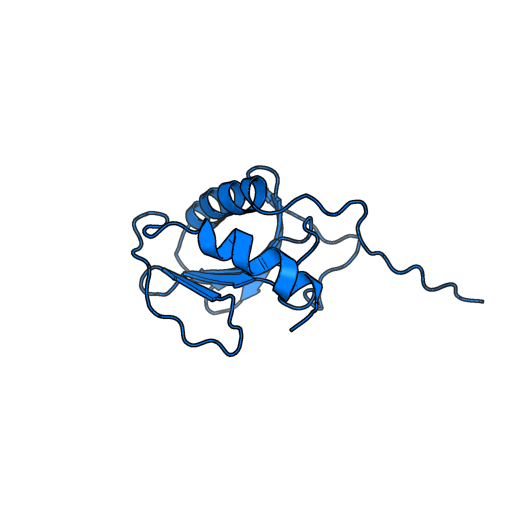7.545 1.00 95.75 102 VAL A N 1
ATOM 738 C CA . VAL A 1 102 ? -0.215 -0.429 6.735 1.00 95.75 102 VAL A CA 1
ATOM 739 C C . VAL A 1 102 ? 0.177 -1.827 7.201 1.00 95.75 102 VAL A C 1
ATOM 741 O O . VAL A 1 102 ? 0.418 -2.701 6.371 1.00 95.75 102 VAL A O 1
ATOM 744 N N . ALA A 1 103 ? 0.182 -2.082 8.512 1.00 95.62 103 ALA A N 1
ATOM 745 C CA . ALA A 1 103 ? 0.479 -3.408 9.052 1.00 95.62 103 ALA A CA 1
ATOM 746 C C . ALA A 1 103 ? -0.569 -4.455 8.632 1.00 95.62 103 ALA A C 1
ATOM 748 O O . ALA A 1 103 ? -0.199 -5.539 8.185 1.00 95.62 103 ALA A O 1
ATOM 749 N N . LEU A 1 104 ? -1.860 -4.108 8.688 1.00 95.88 104 LEU A N 1
ATOM 750 C CA . LEU A 1 104 ? -2.947 -4.985 8.233 1.00 95.88 104 LEU A CA 1
ATOM 751 C C . LEU A 1 104 ? -2.878 -5.246 6.722 1.00 95.88 104 LEU A C 1
ATOM 753 O O . LEU A 1 104 ? -3.006 -6.383 6.273 1.00 95.88 104 LEU A O 1
ATOM 757 N N . LEU A 1 105 ? -2.626 -4.208 5.921 1.00 97.19 105 LEU A N 1
ATOM 758 C CA . LEU A 1 105 ? -2.462 -4.358 4.473 1.00 97.19 105 LEU A CA 1
ATOM 759 C C . LEU A 1 105 ? -1.208 -5.161 4.115 1.00 97.19 105 LEU A C 1
ATOM 761 O O . LEU A 1 105 ? -1.215 -5.875 3.116 1.00 97.19 105 LEU A O 1
ATOM 765 N N . SER A 1 106 ? -0.159 -5.101 4.937 1.00 97.31 106 SER A N 1
ATOM 766 C CA . SER A 1 106 ? 1.055 -5.895 4.734 1.00 97.31 106 SER A CA 1
ATOM 767 C C . SER A 1 106 ? 0.784 -7.400 4.816 1.00 97.31 106 SER A C 1
ATOM 769 O O . SER A 1 106 ? 1.353 -8.169 4.044 1.00 97.31 106 SER A O 1
ATOM 771 N N . GLU A 1 107 ? -0.122 -7.830 5.699 1.00 96.38 107 GLU A N 1
ATOM 772 C CA . GLU A 1 107 ? -0.540 -9.235 5.786 1.00 96.38 107 GLU A CA 1
ATOM 773 C C . GLU A 1 107 ? -1.259 -9.676 4.507 1.00 96.38 107 GLU A C 1
ATOM 775 O O . GLU A 1 107 ? -0.924 -10.711 3.931 1.00 96.38 107 GLU A O 1
ATOM 780 N N . VAL A 1 108 ? -2.183 -8.848 4.004 1.00 97.12 108 VAL A N 1
ATOM 781 C CA . VAL A 1 108 ? -2.898 -9.115 2.746 1.00 97.12 108 VAL A CA 1
ATOM 782 C C . VAL A 1 108 ? -1.930 -9.150 1.560 1.00 97.12 108 VAL A C 1
ATOM 784 O O . VAL A 1 108 ? -2.020 -10.036 0.713 1.00 97.12 108 VAL A O 1
ATOM 787 N N . ILE A 1 109 ? -0.971 -8.222 1.495 1.00 97.19 109 ILE A N 1
ATOM 788 C CA . ILE A 1 109 ? 0.054 -8.198 0.443 1.00 97.19 109 ILE A CA 1
ATOM 789 C C . ILE A 1 109 ? 0.904 -9.467 0.496 1.00 97.19 109 ILE A C 1
ATOM 791 O O . ILE A 1 109 ? 1.157 -10.061 -0.549 1.00 97.19 109 ILE A O 1
ATOM 795 N N . THR A 1 110 ? 1.310 -9.916 1.682 1.00 96.56 110 THR A N 1
ATOM 796 C CA . THR A 1 110 ? 2.106 -11.140 1.829 1.00 96.56 110 THR A CA 1
ATOM 797 C C . THR A 1 110 ? 1.333 -12.403 1.448 1.00 96.56 110 THR A C 1
ATOM 799 O O . THR A 1 110 ? 1.911 -13.288 0.819 1.00 96.56 110 THR A O 1
ATOM 802 N N . ASP A 1 111 ? 0.037 -12.475 1.753 1.00 96.19 111 ASP A N 1
ATOM 803 C CA . ASP A 1 111 ? -0.834 -13.589 1.353 1.00 96.19 111 ASP A CA 1
ATOM 804 C C . ASP A 1 111 ? -1.078 -13.625 -0.168 1.00 96.19 111 ASP A C 1
ATOM 806 O O . ASP A 1 111 ? -1.111 -14.688 -0.790 1.00 96.19 111 ASP A O 1
ATOM 810 N N . ARG A 1 112 ? -1.233 -12.452 -0.795 1.00 96.38 112 ARG A N 1
ATOM 811 C CA . ARG A 1 112 ? -1.717 -12.339 -2.182 1.00 96.38 112 ARG A CA 1
ATOM 812 C C . ARG A 1 112 ? -0.630 -12.138 -3.223 1.00 96.38 112 ARG A C 1
ATOM 814 O O . ARG A 1 112 ? -0.821 -12.540 -4.371 1.00 96.38 112 ARG A O 1
ATOM 821 N N . LEU A 1 113 ? 0.489 -11.522 -2.854 1.00 94.69 113 LEU A N 1
ATOM 822 C CA . LEU A 1 113 ? 1.572 -11.171 -3.765 1.00 94.69 113 LEU A CA 1
ATOM 823 C C . LEU A 1 113 ? 2.875 -11.831 -3.333 1.00 94.69 113 LEU A C 1
ATOM 825 O O . LEU A 1 113 ? 3.368 -11.643 -2.220 1.00 94.69 113 LEU A O 1
ATOM 829 N N . ARG A 1 114 ? 3.488 -12.566 -4.262 1.00 91.19 114 ARG A N 1
ATOM 830 C CA . ARG A 1 114 ? 4.796 -13.177 -4.024 1.00 91.19 114 ARG A CA 1
ATOM 831 C C . ARG A 1 114 ? 5.885 -12.098 -3.946 1.00 91.19 114 ARG A C 1
ATOM 833 O O . ARG A 1 114 ? 5.815 -11.120 -4.696 1.00 91.19 114 ARG A O 1
ATOM 840 N N . PRO A 1 115 ? 6.903 -12.286 -3.090 1.00 90.88 115 PRO A N 1
ATOM 841 C CA . PRO A 1 115 ? 8.109 -11.474 -3.143 1.00 90.88 115 PRO A CA 1
ATOM 842 C C . PRO A 1 115 ? 8.752 -11.540 -4.532 1.00 90.88 115 PRO A C 1
ATOM 844 O O . PRO A 1 115 ? 8.811 -12.611 -5.145 1.00 90.88 115 PRO A O 1
ATOM 847 N N . ALA A 1 116 ? 9.248 -10.405 -5.020 1.00 84.88 116 ALA A N 1
ATOM 848 C CA . ALA A 1 116 ? 9.982 -10.343 -6.271 1.00 84.88 116 ALA A CA 1
ATOM 849 C C . ALA A 1 116 ? 11.241 -11.211 -6.166 1.00 84.88 116 ALA A C 1
ATOM 851 O O . ALA A 1 116 ? 12.085 -11.041 -5.281 1.00 84.88 116 ALA A O 1
ATOM 852 N N . SER A 1 117 ? 11.384 -12.154 -7.093 1.00 64.06 117 SER A N 1
ATOM 853 C CA . SER A 1 117 ? 12.600 -12.953 -7.206 1.00 64.06 117 SER A CA 1
ATOM 854 C C . SER A 1 117 ? 13.682 -12.083 -7.849 1.00 64.06 117 SER A C 1
ATOM 856 O O . SER A 1 117 ? 13.835 -12.098 -9.065 1.00 64.06 117 SER A O 1
ATOM 858 N N . ARG A 1 118 ? 14.425 -11.348 -7.002 1.00 53.44 118 ARG A N 1
ATOM 859 C CA . ARG A 1 118 ? 15.468 -10.346 -7.317 1.00 53.44 118 ARG A CA 1
ATOM 860 C C . ARG A 1 118 ? 14.876 -8.943 -7.573 1.00 53.44 118 ARG A C 1
ATOM 862 O O . ARG A 1 118 ? 13.981 -8.822 -8.407 1.00 53.44 118 ARG A O 1
ATOM 869 N N . PRO A 1 119 ? 15.360 -7.874 -6.903 1.00 45.38 119 PRO A N 1
ATOM 870 C CA . PRO A 1 119 ? 14.995 -6.521 -7.305 1.00 45.38 119 PRO A CA 1
ATOM 871 C C . PRO A 1 119 ? 15.431 -6.341 -8.758 1.00 45.38 119 PRO A C 1
ATOM 873 O O . PRO A 1 119 ? 16.553 -6.707 -9.120 1.00 45.38 119 PRO A O 1
ATOM 876 N N . SER A 1 120 ? 14.541 -5.812 -9.595 1.00 45.41 120 SER A N 1
ATOM 877 C CA . SER A 1 120 ? 14.861 -5.422 -10.967 1.00 45.41 120 SER A CA 1
ATOM 878 C C . SER A 1 120 ? 15.781 -4.196 -10.943 1.00 45.41 120 SER A C 1
ATOM 880 O O . SER A 1 120 ? 15.401 -3.104 -11.346 1.00 45.41 120 SER A O 1
ATOM 882 N N . ALA A 1 121 ? 17.005 -4.363 -10.446 1.00 45.56 121 ALA A N 1
ATOM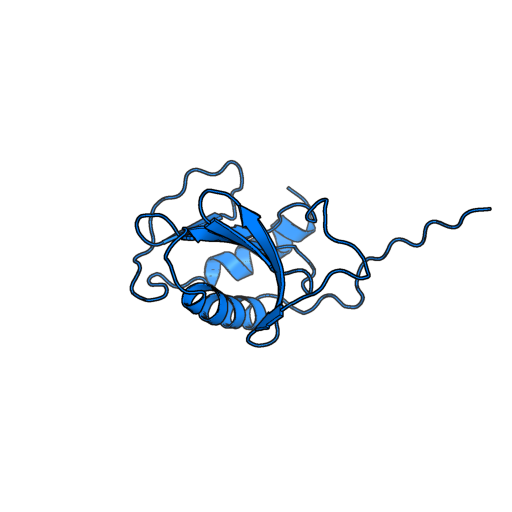 883 C CA . ALA A 1 121 ? 18.099 -3.477 -10.776 1.00 45.56 121 ALA A CA 1
ATOM 884 C C . ALA A 1 121 ? 18.477 -3.803 -12.220 1.00 45.56 121 ALA A C 1
ATOM 886 O O . ALA A 1 121 ? 19.128 -4.813 -12.486 1.00 45.56 121 ALA A O 1
ATOM 887 N N . SER A 1 122 ? 18.034 -2.978 -13.163 1.00 39.06 122 SER A N 1
ATOM 888 C CA . SER A 1 122 ? 18.654 -2.944 -14.483 1.00 39.06 122 SER A CA 1
ATOM 889 C C . SER A 1 122 ? 20.137 -2.615 -14.279 1.00 39.06 122 SER A C 1
ATOM 891 O O . SER A 1 122 ? 20.432 -1.531 -13.771 1.00 39.06 122 SER A O 1
ATOM 893 N N . PRO A 1 123 ? 21.096 -3.486 -14.637 1.00 46.56 123 PRO A N 1
ATOM 894 C CA . PRO A 1 123 ? 22.465 -3.029 -14.758 1.00 46.56 123 PRO A CA 1
ATOM 895 C C . PRO A 1 123 ? 22.525 -2.174 -16.024 1.00 46.56 123 PRO A C 1
ATOM 897 O O . PRO A 1 123 ? 22.258 -2.669 -17.117 1.00 46.56 123 PRO A O 1
ATOM 900 N N . THR A 1 124 ? 22.867 -0.895 -15.900 1.00 45.19 124 THR A N 1
ATOM 901 C CA . THR A 1 124 ? 23.397 -0.145 -17.043 1.00 45.19 124 THR A CA 1
ATOM 902 C C . THR A 1 124 ? 24.859 -0.564 -17.205 1.00 45.19 124 THR A C 1
ATOM 904 O O . THR A 1 124 ? 25.669 -0.213 -16.345 1.00 45.19 124 THR A O 1
ATOM 907 N N . PRO A 1 125 ? 25.254 -1.314 -18.251 1.00 54.62 125 PRO A N 1
ATOM 908 C CA . PRO A 1 125 ? 26.664 -1.450 -18.576 1.00 54.62 125 PRO A CA 1
ATOM 909 C C . PRO A 1 125 ? 27.150 -0.125 -19.179 1.00 54.62 125 PRO A C 1
ATOM 911 O O . PRO A 1 125 ? 26.857 0.186 -20.333 1.00 54.62 125 PRO A O 1
ATOM 914 N N . THR A 1 126 ? 27.889 0.670 -18.403 1.00 62.34 126 THR A N 1
ATOM 915 C CA . THR A 1 126 ? 28.701 1.757 -18.966 1.00 62.34 126 THR A CA 1
ATOM 916 C C . THR A 1 126 ? 29.951 1.139 -19.588 1.00 62.34 126 THR A C 1
ATOM 918 O O . THR A 1 126 ? 30.683 0.402 -18.929 1.00 62.34 126 THR A O 1
ATOM 921 N N . ARG A 1 127 ? 30.109 1.397 -20.885 1.00 61.44 127 ARG A N 1
ATOM 922 C CA . ARG A 1 127 ? 31.169 0.915 -21.775 1.00 61.44 127 ARG A CA 1
ATOM 923 C C . ARG A 1 127 ? 32.514 1.586 -21.515 1.00 61.44 127 ARG A C 1
ATOM 925 O O . ARG A 1 127 ? 32.505 2.788 -21.172 1.00 61.44 127 ARG A O 1
#

Solvent-accessible surface area (backbone atoms only — not comparable to full-atom values): 7501 Å² total; per-residue (Å²): 132,50,74,58,26,72,69,46,30,62,52,40,63,74,60,60,68,65,58,50,83,92,19,48,54,47,95,65,93,64,97,55,92,44,56,47,26,25,47,84,79,52,34,36,38,37,45,41,47,77,79,61,88,85,69,52,96,83,56,78,62,49,78,38,68,90,34,39,27,39,73,49,81,54,93,70,20,35,36,36,30,36,70,48,37,78,47,30,32,39,35,37,40,36,63,94,61,76,67,61,50,56,47,58,50,19,48,44,44,55,77,50,45,64,69,38,89,62,81,88,72,76,80,78,82,81,129

Radius of gyration: 14.53 Å; Cα contacts (8 Å, |Δi|>4): 213; cha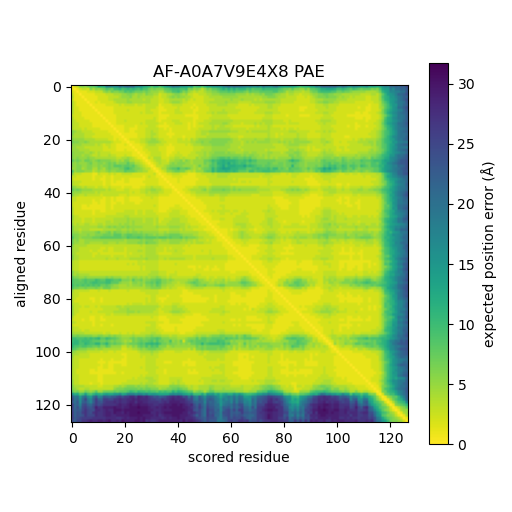ins: 1; bounding box: 47×31×35 Å

Sequence (127 aa):
MTPDADRLCPTLMGGLPLVLADSQARPVRSASAYAAAWGDPPIVLRCGVPAPPELAADSSLLQINGVAWFTEPGEDGTVWTAVDREVYVDVQVPSGQASGPVALLSEVITDRLRPASRPSASPTPTR

Mean predicted aligned error: 5.75 Å

Nearest PDB structures (foldseek):
  5y3a-assembly1_B  TM=7.117E-01  e=1.414E+00  Homo sapiens
  5y3a-assembly2_G  TM=6.686E-01  e=1.498E+00  Homo sapiens
  5y39-assembly1_B  TM=5.955E-01  e=9.395E-01  Homo sapiens
  5x6u-assembly1_B  TM=6.644E-01  e=1.588E+00  Homo sapiens
  5yk3-assembly2_B  TM=5.794E-01  e=1.333E+00  Homo sapiens